Protein AF-A0A377YXP2-F1 (afdb_monomer_lite)

Foldseek 3Di:
DVLVVVLVCCVPDQAAEEEDAAVVVVVVNQVVCVVSVQHPPPRYAYEYADDWDDDPPDPIHHYDDDPPVVVVVVVVVVVVVVVPPPPDPDPDDPDPDDDD

pLDDT: mean 72.88, std 13.33, range [48.22, 90.31]

Structure (mmCIF, N/CA/C/O backbone):
data_AF-A0A377YXP2-F1
#
_entry.id   AF-A0A377YXP2-F1
#
loop_
_atom_site.group_PDB
_atom_site.id
_atom_site.type_symbol
_atom_site.label_atom_id
_atom_site.label_alt_id
_atom_site.label_comp_id
_atom_site.label_asym_id
_atom_site.label_entity_id
_atom_site.label_seq_id
_atom_site.pdbx_PDB_ins_code
_atom_site.Cartn_x
_atom_site.Cartn_y
_atom_site.Cartn_z
_atom_site.occupancy
_atom_site.B_iso_or_equiv
_atom_site.auth_seq_id
_atom_site.auth_comp_id
_atom_site.auth_asym_id
_atom_site.auth_atom_id
_atom_site.pdbx_PDB_model_num
ATOM 1 N N . MET A 1 1 ? 7.411 10.191 9.478 1.00 48.78 1 MET A N 1
ATOM 2 C CA . MET A 1 1 ? 6.756 11.228 10.307 1.00 48.78 1 MET A CA 1
ATOM 3 C C . MET A 1 1 ? 5.385 11.657 9.765 1.00 48.78 1 MET A C 1
ATOM 5 O O . MET A 1 1 ? 4.557 12.036 10.572 1.00 48.78 1 MET A O 1
ATOM 9 N N . ALA A 1 2 ? 5.075 11.478 8.471 1.00 56.59 2 ALA A N 1
ATOM 10 C CA . ALA A 1 2 ? 3.773 11.857 7.891 1.00 56.59 2 ALA A CA 1
ATOM 11 C C . ALA A 1 2 ? 2.541 11.096 8.437 1.00 56.59 2 ALA A C 1
ATOM 13 O O . ALA A 1 2 ? 1.468 11.671 8.572 1.00 56.59 2 ALA A O 1
ATOM 14 N N . VAL A 1 3 ? 2.677 9.810 8.785 1.00 53.62 3 VAL A N 1
ATOM 15 C CA . VAL A 1 3 ? 1.537 9.016 9.287 1.00 53.62 3 VAL A CA 1
ATOM 16 C C . VAL A 1 3 ? 1.081 9.494 10.669 1.00 53.62 3 VAL A C 1
ATOM 18 O O . VAL A 1 3 ? -0.115 9.579 10.927 1.00 53.62 3 VAL A O 1
ATOM 21 N N . GLN A 1 4 ? 2.022 9.859 11.545 1.00 53.16 4 GLN A N 1
ATOM 22 C CA . GLN A 1 4 ? 1.709 10.318 12.900 1.00 53.16 4 GLN A CA 1
ATOM 23 C C . GLN A 1 4 ? 0.891 11.620 12.874 1.00 53.16 4 GLN A C 1
ATOM 25 O O . GLN A 1 4 ? -0.043 11.772 13.653 1.00 53.16 4 GLN A O 1
ATOM 30 N N . GLU A 1 5 ? 1.203 12.536 11.952 1.00 59.03 5 GLU A N 1
ATOM 31 C CA . GLU A 1 5 ? 0.460 13.789 11.760 1.00 59.03 5 GLU A CA 1
ATOM 32 C C . GLU A 1 5 ? -0.959 13.548 11.230 1.00 59.03 5 GLU A C 1
ATOM 34 O O . GLU A 1 5 ? -1.906 14.178 11.696 1.00 59.03 5 GLU A O 1
ATOM 39 N N . LEU A 1 6 ? -1.124 12.598 10.305 1.00 56.38 6 LEU A N 1
ATOM 40 C CA . LEU A 1 6 ? -2.428 12.196 9.763 1.00 56.38 6 LEU A CA 1
ATOM 41 C C . LEU A 1 6 ? -3.336 11.590 10.837 1.00 56.38 6 LEU A C 1
ATOM 43 O O . LEU A 1 6 ? -4.530 11.877 10.891 1.00 56.38 6 LEU A O 1
ATOM 47 N N . VAL A 1 7 ? -2.756 10.774 11.713 1.00 56.44 7 VAL A N 1
ATOM 48 C CA . VAL A 1 7 ? -3.481 10.111 12.796 1.00 56.44 7 VAL A CA 1
ATOM 49 C C . VAL A 1 7 ? -3.786 11.083 13.945 1.00 56.44 7 VAL A C 1
ATOM 51 O O . VAL A 1 7 ? -4.888 11.056 14.488 1.00 56.44 7 VAL A O 1
ATOM 54 N N . ASN A 1 8 ? -2.877 12.012 14.255 1.00 53.84 8 ASN A N 1
ATOM 55 C CA . ASN A 1 8 ? -3.122 13.073 15.239 1.00 53.84 8 ASN A CA 1
ATOM 56 C C . ASN A 1 8 ? -4.167 14.102 14.761 1.00 53.84 8 ASN A C 1
ATOM 58 O O . ASN A 1 8 ? -4.865 14.681 15.588 1.00 53.84 8 ASN A O 1
ATOM 62 N N . ASN A 1 9 ? -4.326 14.286 13.445 1.00 52.47 9 ASN A N 1
ATOM 63 C CA . ASN A 1 9 ? -5.387 15.100 12.839 1.00 52.47 9 ASN A CA 1
ATOM 64 C C . ASN A 1 9 ? -6.667 14.303 12.519 1.00 52.47 9 ASN A C 1
ATOM 66 O O . ASN A 1 9 ? -7.556 14.810 11.839 1.00 52.47 9 ASN A O 1
ATOM 70 N N . ALA A 1 10 ? -6.820 13.062 12.994 1.00 50.59 10 ALA A N 1
ATOM 71 C CA . ALA A 1 10 ? -8.002 12.247 12.689 1.00 50.59 10 ALA A CA 1
ATOM 72 C C . ALA A 1 10 ? -9.318 12.781 13.302 1.00 50.59 10 ALA A C 1
ATOM 74 O O . ALA A 1 10 ? -10.392 12.280 12.960 1.00 50.59 10 ALA A O 1
ATOM 75 N N . THR A 1 11 ? -9.259 13.792 14.178 1.00 50.47 11 THR A N 1
ATOM 76 C CA . THR A 1 11 ? -10.418 14.585 14.629 1.00 50.47 11 THR A CA 1
ATOM 77 C C . THR A 1 11 ? -10.864 15.639 13.607 1.00 50.47 11 THR A C 1
ATOM 79 O O . THR A 1 11 ? -11.997 16.105 13.693 1.00 50.47 11 THR A O 1
ATOM 82 N N . THR A 1 12 ? -10.031 15.989 12.620 1.00 48.91 12 THR A N 1
ATOM 83 C CA . THR A 1 12 ? -10.319 16.985 11.566 1.00 48.91 12 THR A CA 1
ATOM 84 C C . THR A 1 12 ? -10.300 16.418 10.142 1.00 48.91 12 THR A C 1
ATOM 86 O O . THR A 1 12 ? -10.973 16.966 9.272 1.00 48.91 12 THR A O 1
ATOM 89 N N . LEU A 1 13 ? -9.606 15.304 9.883 1.00 56.12 13 LEU A N 1
ATOM 90 C CA . LEU A 1 13 ? -9.548 14.637 8.576 1.00 56.12 13 LEU A CA 1
ATOM 91 C C . LEU A 1 13 ? -10.098 13.209 8.683 1.00 56.12 13 LEU A C 1
ATOM 93 O O . LEU A 1 13 ? -9.431 12.292 9.158 1.00 56.12 13 LEU A O 1
ATOM 97 N N . ASN A 1 14 ? -11.341 13.020 8.237 1.00 67.62 14 ASN A N 1
ATOM 98 C CA . ASN A 1 14 ? -11.972 11.706 8.155 1.00 67.62 14 ASN A CA 1
ATOM 99 C C . ASN A 1 14 ? -11.598 11.068 6.808 1.00 67.62 14 ASN A C 1
ATOM 101 O O . ASN A 1 14 ? -12.086 11.497 5.765 1.00 67.62 14 ASN A O 1
ATOM 105 N N . PHE A 1 15 ? -10.701 10.084 6.819 1.00 75.75 15 PHE A N 1
ATOM 106 C CA . PHE A 1 15 ? -10.279 9.355 5.622 1.00 75.75 15 PHE A CA 1
ATOM 107 C C . PHE A 1 15 ? -10.720 7.893 5.697 1.00 75.75 15 PHE A C 1
ATOM 109 O O . PHE A 1 15 ? -10.723 7.288 6.768 1.00 75.75 15 PHE A O 1
ATOM 116 N N . ASN A 1 16 ? -11.061 7.330 4.537 1.00 82.12 16 ASN A N 1
ATOM 117 C CA . ASN A 1 16 ? -11.574 5.960 4.415 1.00 82.12 16 ASN A CA 1
ATOM 118 C C . ASN A 1 16 ? -10.518 5.000 3.848 1.00 82.12 16 ASN A C 1
ATOM 120 O O . ASN A 1 16 ? -10.693 3.784 3.883 1.00 82.12 16 ASN A O 1
ATOM 124 N N . ALA A 1 17 ? -9.419 5.539 3.316 1.00 84.69 17 ALA A N 1
ATOM 125 C CA . ALA A 1 17 ? -8.313 4.764 2.786 1.00 84.69 17 ALA A CA 1
ATOM 126 C C . ALA A 1 17 ? -6.974 5.473 3.015 1.00 84.69 17 ALA A C 1
ATOM 128 O O . ALA A 1 17 ? -6.910 6.703 3.024 1.00 84.69 17 ALA A O 1
ATOM 129 N N . LEU A 1 18 ? -5.913 4.686 3.177 1.00 85.88 18 LEU A N 1
ATOM 130 C CA . LEU A 1 18 ? -4.536 5.137 3.320 1.00 85.88 18 LEU A CA 1
ATOM 131 C C . LEU A 1 18 ? -3.645 4.408 2.310 1.00 85.88 18 LEU A C 1
ATOM 133 O O . LEU A 1 18 ? -3.605 3.179 2.282 1.00 85.88 18 LEU A O 1
ATOM 137 N N . LEU A 1 19 ? -2.902 5.178 1.518 1.00 85.56 19 LEU A N 1
ATOM 138 C CA . LEU A 1 19 ? -1.850 4.669 0.639 1.00 85.56 19 LEU A CA 1
ATOM 139 C C . LEU A 1 19 ? -0.503 4.784 1.354 1.00 85.56 19 LEU A C 1
ATOM 141 O O . LEU A 1 19 ? -0.128 5.870 1.798 1.00 85.56 19 LEU A O 1
ATOM 145 N N . VAL A 1 20 ? 0.221 3.672 1.454 1.00 85.69 20 VAL A N 1
ATOM 146 C CA . VAL A 1 20 ? 1.568 3.614 2.028 1.00 85.69 20 VAL A CA 1
ATOM 147 C C . VAL A 1 20 ? 2.593 3.219 0.971 1.00 85.69 20 VAL A C 1
ATOM 149 O O . VAL A 1 20 ? 2.279 2.554 -0.015 1.00 85.69 20 VAL A O 1
ATOM 152 N N . SER A 1 21 ? 3.840 3.636 1.184 1.00 82.38 21 SER A N 1
ATOM 153 C CA . SER A 1 21 ? 4.939 3.385 0.247 1.00 82.38 21 SER A CA 1
ATOM 154 C C . SER A 1 21 ? 5.221 1.897 0.046 1.00 82.38 21 SER A C 1
ATOM 156 O O . SER A 1 21 ? 5.497 1.477 -1.071 1.00 82.38 21 SER A O 1
ATOM 158 N N . ASP A 1 22 ? 5.134 1.108 1.114 1.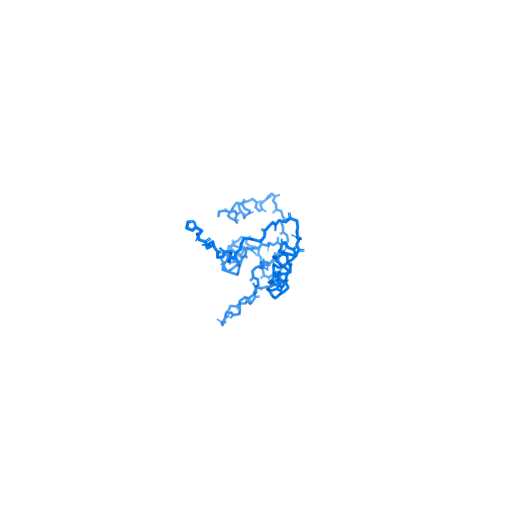00 80.25 22 ASP A N 1
ATOM 159 C CA . ASP A 1 22 ? 5.501 -0.303 1.130 1.00 80.25 22 ASP A CA 1
ATOM 160 C C . ASP A 1 22 ? 4.773 -1.048 2.258 1.00 80.25 22 ASP A C 1
ATOM 162 O O . ASP A 1 22 ? 4.155 -0.447 3.147 1.00 80.25 22 ASP A O 1
ATOM 166 N N . GLU A 1 23 ? 4.860 -2.377 2.239 1.00 79.94 23 GLU A N 1
ATOM 167 C CA . GLU A 1 23 ? 4.202 -3.204 3.245 1.00 79.94 23 GLU A CA 1
ATOM 168 C C . GLU A 1 23 ? 4.796 -3.038 4.653 1.00 79.94 23 GLU A C 1
ATOM 170 O O . GLU A 1 23 ? 4.061 -3.123 5.639 1.00 79.94 23 GLU A O 1
ATOM 175 N N . GLN A 1 24 ? 6.092 -2.738 4.793 1.00 82.25 24 GLN A N 1
ATOM 176 C CA . GLN A 1 24 ? 6.680 -2.532 6.121 1.00 82.25 24 GLN A CA 1
ATOM 177 C C . GLN A 1 24 ? 6.073 -1.309 6.807 1.00 82.25 24 GLN A C 1
ATOM 179 O O . GLN A 1 24 ? 5.843 -1.323 8.019 1.00 82.25 24 GLN A O 1
ATOM 184 N N . GLN A 1 25 ? 5.781 -0.254 6.044 1.00 84.12 25 GLN A N 1
ATOM 185 C CA . GLN A 1 25 ? 4.978 0.849 6.541 1.00 84.12 25 GLN A CA 1
ATOM 186 C C . GLN A 1 25 ? 3.571 0.384 6.901 1.00 84.12 25 GLN A C 1
ATOM 188 O O . GLN A 1 25 ? 3.149 0.660 8.021 1.00 84.12 25 GLN A O 1
ATOM 193 N N . ALA A 1 26 ? 2.869 -0.347 6.027 1.00 84.38 26 ALA A N 1
ATOM 194 C CA . ALA A 1 26 ? 1.517 -0.837 6.326 1.00 84.38 26 ALA A CA 1
ATOM 195 C C . ALA A 1 26 ? 1.464 -1.573 7.676 1.00 84.38 26 ALA A C 1
ATOM 197 O O . ALA A 1 26 ? 0.621 -1.265 8.518 1.00 84.38 26 ALA A O 1
ATOM 198 N N . GLN A 1 27 ? 2.427 -2.461 7.930 1.00 82.88 27 GLN A N 1
ATOM 199 C CA . GLN A 1 27 ? 2.535 -3.220 9.178 1.00 82.88 27 GLN A CA 1
ATOM 200 C C . GLN A 1 27 ? 2.773 -2.342 10.415 1.00 82.88 27 GLN A C 1
ATOM 202 O O . GLN A 1 27 ? 2.366 -2.714 11.512 1.00 82.88 27 GLN A O 1
ATOM 207 N N . ARG A 1 28 ? 3.396 -1.166 10.268 1.00 84.88 28 ARG A N 1
ATOM 208 C CA . ARG A 1 28 ? 3.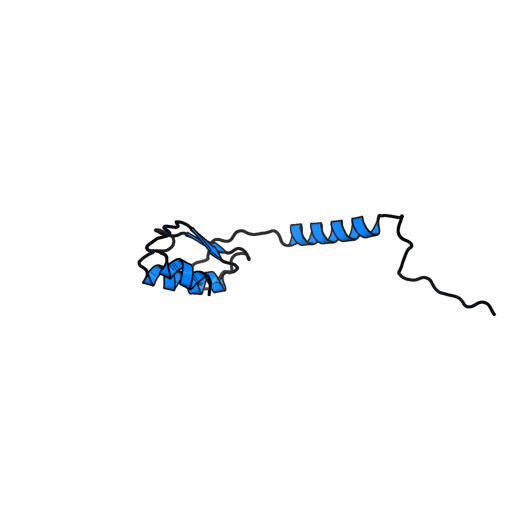559 -0.193 11.365 1.00 84.88 28 ARG A CA 1
ATOM 209 C C . ARG A 1 28 ? 2.314 0.664 11.566 1.00 84.88 28 ARG A C 1
ATOM 211 O O . ARG A 1 28 ? 2.006 1.018 12.701 1.00 84.88 28 ARG A O 1
ATOM 218 N N . VAL A 1 29 ? 1.608 1.002 10.488 1.00 83.88 29 VAL A N 1
ATOM 219 C CA . VAL A 1 29 ? 0.439 1.889 10.550 1.00 83.88 29 VAL A CA 1
ATOM 220 C C . VAL A 1 29 ? -0.824 1.156 10.999 1.00 83.88 29 VAL A C 1
ATOM 222 O O . VAL A 1 29 ? -1.627 1.734 11.724 1.00 83.88 29 VAL A O 1
ATOM 225 N N . VAL A 1 30 ? -1.007 -0.113 10.629 1.00 84.31 30 VAL A N 1
ATOM 226 C CA . VAL A 1 30 ? -2.206 -0.885 11.002 1.00 84.31 30 VAL A CA 1
ATOM 227 C C . VAL A 1 30 ? -2.410 -0.952 12.528 1.00 84.31 30 VAL A C 1
ATOM 229 O O . VAL A 1 30 ? -3.502 -0.596 12.975 1.00 84.31 30 VAL A O 1
ATOM 232 N N . PRO A 1 31 ? -1.400 -1.296 13.357 1.00 84.19 31 PRO A N 1
ATOM 233 C CA . PRO A 1 31 ? -1.542 -1.269 14.814 1.00 84.19 31 PRO A CA 1
ATOM 234 C C . PRO A 1 31 ? -1.820 0.133 15.362 1.00 84.19 31 PRO A C 1
ATOM 236 O O . PRO A 1 31 ? -2.558 0.282 16.333 1.00 84.19 31 PRO A O 1
ATOM 239 N N . GLN A 1 32 ? -1.260 1.172 14.729 1.00 82.50 32 GLN A N 1
ATOM 240 C CA . GLN A 1 32 ? -1.549 2.555 15.101 1.00 82.50 32 GLN A CA 1
ATOM 241 C C . GLN A 1 32 ? -3.024 2.865 14.841 1.00 82.50 32 GLN A C 1
ATOM 243 O O . GLN A 1 32 ? -3.723 3.242 15.768 1.00 82.50 32 GLN A O 1
ATOM 248 N N . LEU A 1 33 ? -3.545 2.617 13.637 1.00 83.44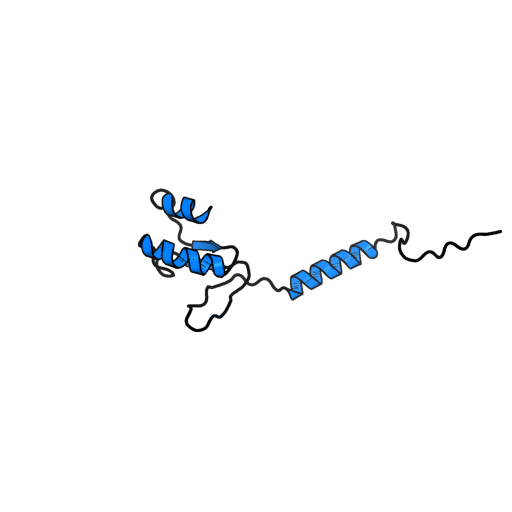 33 LEU A N 1
ATOM 249 C CA . LEU A 1 33 ? -4.961 2.834 13.315 1.00 83.44 33 LEU A CA 1
ATOM 250 C C . LEU A 1 33 ? -5.898 2.081 14.273 1.00 83.44 33 LEU A C 1
ATOM 252 O O . LEU A 1 33 ? -6.869 2.663 14.760 1.00 83.44 33 LEU A O 1
ATOM 256 N N . GLN A 1 34 ? -5.562 0.836 14.620 1.00 81.38 34 GLN A N 1
ATOM 257 C CA . GLN A 1 34 ? -6.301 0.058 15.618 1.00 81.38 34 GLN A CA 1
ATOM 258 C C . GLN A 1 34 ? -6.289 0.727 17.002 1.00 81.38 34 GLN A C 1
ATOM 260 O O . GLN A 1 34 ? -7.341 0.821 17.633 1.00 81.38 34 GLN A O 1
ATOM 265 N N . ALA A 1 35 ? -5.146 1.265 17.444 1.00 81.38 35 ALA A N 1
ATOM 266 C CA . ALA A 1 35 ? -5.042 2.019 18.696 1.00 81.38 35 ALA A CA 1
ATOM 267 C C . ALA A 1 35 ? -5.885 3.313 18.701 1.00 81.38 35 ALA A C 1
ATOM 269 O O . ALA A 1 35 ? -6.282 3.780 19.766 1.00 81.38 35 ALA A O 1
ATOM 270 N N . PHE A 1 36 ? -6.217 3.862 17.527 1.00 79.56 36 PHE A N 1
ATOM 271 C CA . PHE A 1 36 ? -7.114 5.015 17.358 1.00 79.56 36 PHE A CA 1
ATOM 272 C C . PHE A 1 36 ? -8.570 4.617 17.034 1.00 79.56 36 PHE A C 1
ATOM 274 O O . PHE A 1 36 ? -9.316 5.415 16.465 1.00 79.56 36 PHE A O 1
ATOM 281 N N . ASN A 1 37 ? -8.998 3.394 17.381 1.00 81.50 37 ASN A N 1
ATOM 282 C CA . ASN A 1 37 ? -10.342 2.852 17.105 1.00 81.50 37 ASN A CA 1
ATOM 283 C C . ASN A 1 37 ? -10.737 2.862 15.614 1.00 81.50 37 ASN A C 1
ATOM 285 O O . ASN A 1 37 ? -11.919 2.847 15.253 1.00 81.50 37 ASN A O 1
ATOM 289 N N . ARG A 1 38 ? -9.751 2.863 14.713 1.00 81.12 38 ARG A N 1
ATOM 290 C CA . ARG A 1 38 ? -9.960 2.755 13.269 1.00 81.12 38 ARG A CA 1
ATOM 291 C C . ARG A 1 38 ? -9.613 1.340 12.827 1.00 81.12 38 ARG A C 1
ATOM 293 O O . ARG A 1 38 ? -8.468 1.028 12.513 1.00 81.12 38 ARG A O 1
ATOM 300 N N . ALA A 1 39 ? -10.622 0.472 12.829 1.00 82.69 39 ALA A N 1
ATOM 301 C CA . ALA A 1 39 ? -10.471 -0.908 12.390 1.00 82.69 39 ALA A CA 1
ATOM 302 C C . ALA A 1 39 ? -10.063 -0.981 10.909 1.00 82.69 39 ALA A C 1
ATOM 304 O O . ALA A 1 39 ? -10.666 -0.334 10.055 1.00 82.69 39 ALA A O 1
ATOM 305 N N . VAL A 1 40 ? -9.070 -1.810 10.602 1.00 82.69 40 VAL A N 1
ATOM 306 C CA . VAL A 1 40 ? -8.664 -2.148 9.232 1.00 82.69 40 VAL A CA 1
ATOM 307 C C . VAL A 1 40 ? -9.115 -3.587 8.963 1.00 82.69 40 VAL A C 1
ATOM 309 O O . VAL A 1 40 ? -8.828 -4.448 9.795 1.00 82.69 40 VAL A O 1
ATOM 312 N N . PRO A 1 41 ? -9.818 -3.888 7.854 1.00 83.19 41 PRO A N 1
ATOM 313 C CA . PRO A 1 41 ? -10.198 -2.991 6.754 1.00 83.19 41 PRO A CA 1
ATOM 314 C C . PRO A 1 41 ? -11.560 -2.283 6.927 1.00 83.19 41 PRO A C 1
ATOM 316 O O . PRO A 1 41 ? -11.993 -1.582 6.021 1.00 83.19 41 PRO A O 1
ATOM 319 N N . GLN A 1 42 ? -12.263 -2.489 8.045 1.00 83.38 42 GLN A N 1
ATOM 320 C CA . GLN A 1 42 ? -13.680 -2.115 8.201 1.00 83.38 42 GLN A CA 1
ATOM 321 C C . GLN A 1 42 ? -13.944 -0.599 8.171 1.00 83.38 42 GLN A C 1
ATOM 323 O O . GLN A 1 42 ? -14.886 -0.155 7.522 1.00 83.38 42 GLN A O 1
ATOM 328 N N . ASN A 1 43 ? -13.118 0.190 8.864 1.00 83.69 43 ASN A N 1
ATOM 329 C CA . ASN A 1 43 ? -13.272 1.644 8.986 1.00 83.69 43 ASN A CA 1
ATOM 330 C C . ASN A 1 43 ? -12.295 2.396 8.075 1.00 83.69 43 ASN A C 1
ATOM 332 O O . ASN A 1 43 ? -12.604 3.488 7.605 1.00 83.69 43 ASN A O 1
ATOM 336 N N . VAL A 1 44 ? -11.101 1.836 7.867 1.00 85.50 44 VAL A N 1
ATOM 337 C CA . VAL A 1 44 ? -10.054 2.399 7.011 1.00 85.50 44 VAL A CA 1
ATOM 338 C C . VAL A 1 44 ? -9.398 1.267 6.233 1.00 85.50 44 VAL A C 1
ATOM 340 O O . VAL A 1 44 ? -8.958 0.281 6.824 1.00 85.50 44 VAL A O 1
ATOM 343 N N . MET A 1 45 ? -9.280 1.426 4.918 1.00 87.00 45 MET A N 1
ATOM 344 C CA . MET A 1 45 ? -8.563 0.482 4.061 1.00 87.00 45 MET A CA 1
ATOM 345 C C . MET A 1 45 ? -7.107 0.923 3.855 1.00 87.00 45 MET A C 1
ATOM 347 O O . MET A 1 45 ? -6.844 2.100 3.637 1.00 87.00 45 MET A O 1
ATOM 351 N N . VAL A 1 46 ? -6.145 0.000 3.926 1.00 87.12 46 VAL A N 1
ATOM 352 C CA . VAL A 1 46 ? -4.714 0.307 3.744 1.00 87.12 46 VAL A CA 1
ATOM 353 C C . VAL A 1 46 ? -4.207 -0.376 2.478 1.00 87.12 46 VAL A C 1
ATOM 355 O O . VAL A 1 46 ? -4.434 -1.571 2.304 1.00 87.12 46 VAL A O 1
ATOM 358 N N . PHE A 1 47 ? -3.521 0.380 1.619 1.00 86.38 47 PHE A N 1
ATOM 359 C CA . PHE A 1 47 ? -2.970 -0.090 0.348 1.00 86.38 47 PHE A CA 1
ATOM 360 C C . PHE A 1 47 ? -1.463 0.165 0.259 1.00 86.38 47 PHE A C 1
ATOM 362 O O . PHE A 1 47 ? -1.012 1.274 0.547 1.00 86.38 47 PHE A O 1
ATOM 369 N N . SER A 1 48 ? -0.696 -0.830 -0.190 1.00 84.56 48 SER A N 1
ATOM 370 C CA . SER A 1 48 ? 0.744 -0.706 -0.480 1.00 84.56 48 SER A CA 1
ATOM 371 C C . SER A 1 48 ? 0.997 -0.318 -1.943 1.00 84.56 48 SER A C 1
ATOM 373 O O . SER A 1 48 ? 0.326 -0.820 -2.845 1.00 84.56 48 SER A O 1
ATOM 375 N N . LEU A 1 49 ? 1.978 0.553 -2.197 1.00 81.56 49 LEU A N 1
ATOM 376 C CA . LEU A 1 49 ? 2.404 0.939 -3.551 1.00 81.56 49 LEU A CA 1
ATOM 377 C C . LEU A 1 49 ? 3.532 0.064 -4.123 1.00 81.56 49 LEU A C 1
ATOM 379 O O . LEU A 1 49 ? 3.696 0.011 -5.338 1.00 81.56 49 LEU A O 1
ATOM 383 N N . ALA A 1 50 ? 4.312 -0.609 -3.276 1.00 73.31 50 ALA A N 1
ATOM 384 C CA . ALA A 1 50 ? 5.485 -1.388 -3.695 1.00 73.31 50 ALA A CA 1
ATOM 385 C C . ALA A 1 50 ? 5.179 -2.871 -3.989 1.00 73.31 50 ALA A C 1
ATOM 387 O O . ALA A 1 50 ? 6.095 -3.687 -4.056 1.00 73.31 50 ALA A O 1
ATOM 388 N N . GLY A 1 51 ? 3.903 -3.232 -4.150 1.00 69.19 51 GLY A N 1
ATOM 389 C CA . GLY A 1 51 ? 3.469 -4.628 -4.202 1.00 69.19 51 GLY A CA 1
ATOM 390 C C . GLY A 1 51 ? 3.159 -5.203 -2.816 1.00 69.19 51 GLY A C 1
ATOM 391 O O . GLY A 1 51 ? 3.257 -4.511 -1.793 1.00 69.19 51 GLY A O 1
ATOM 392 N N . SER A 1 52 ? 2.694 -6.452 -2.812 1.00 70.56 52 SER A N 1
ATOM 393 C CA . SER A 1 52 ? 2.280 -7.178 -1.612 1.00 70.56 52 SER A CA 1
ATOM 394 C C . SER A 1 52 ? 3.327 -8.229 -1.246 1.00 70.56 52 SER A C 1
ATOM 396 O O . SER A 1 52 ? 3.808 -8.965 -2.108 1.00 70.56 52 SER A O 1
ATOM 398 N N . LEU A 1 53 ? 3.692 -8.298 0.027 1.00 71.62 53 LEU A N 1
ATOM 399 C CA . LEU A 1 53 ? 4.615 -9.265 0.594 1.00 71.62 53 LEU A CA 1
ATOM 400 C C . LEU A 1 53 ? 3.814 -10.287 1.408 1.00 71.62 53 LEU A C 1
ATOM 402 O O . LEU A 1 53 ? 3.150 -9.989 2.392 1.00 71.62 53 LEU A O 1
ATOM 406 N N . GLN A 1 54 ? 3.873 -11.551 1.007 1.00 73.44 54 GLN A N 1
ATOM 407 C CA . GLN A 1 54 ? 3.217 -12.611 1.770 1.00 73.44 54 GLN A CA 1
ATOM 408 C C . GLN A 1 54 ? 4.150 -13.079 2.888 1.00 73.44 54 GLN A C 1
ATOM 410 O O . GLN A 1 54 ? 5.118 -13.799 2.649 1.00 73.44 54 GLN A O 1
ATOM 415 N N . LEU A 1 55 ? 3.859 -12.660 4.119 1.00 71.25 55 LEU A N 1
ATOM 416 C CA . LEU A 1 55 ? 4.560 -13.106 5.323 1.00 71.25 55 LEU A CA 1
ATOM 417 C C . LEU A 1 55 ? 3.708 -14.136 6.086 1.00 71.25 55 LEU A C 1
ATOM 419 O O . LEU A 1 55 ? 2.546 -13.857 6.388 1.00 71.25 55 LEU A O 1
ATOM 423 N N . PRO A 1 56 ? 4.253 -15.320 6.436 1.00 76.31 56 PRO A N 1
ATOM 424 C CA . PRO A 1 56 ? 3.523 -16.318 7.212 1.00 76.31 56 PRO A CA 1
ATOM 425 C C . PRO A 1 56 ? 2.982 -15.739 8.525 1.00 76.31 56 PRO A C 1
ATOM 427 O O . PRO A 1 56 ? 3.735 -15.208 9.337 1.00 76.31 56 PRO A O 1
ATOM 430 N N . GLY A 1 57 ? 1.669 -15.852 8.735 1.00 74.19 57 GLY A N 1
ATOM 431 C CA . GLY A 1 57 ? 1.000 -15.368 9.947 1.00 74.19 57 GLY A CA 1
ATOM 432 C C . GLY A 1 57 ? 0.656 -13.873 9.966 1.00 74.19 57 GLY A C 1
ATOM 433 O O . GLY A 1 57 ? 0.052 -13.428 10.940 1.00 74.19 57 GLY A O 1
ATOM 434 N N . ILE A 1 58 ? 0.977 -13.106 8.917 1.00 71.62 58 ILE A N 1
ATOM 435 C CA . ILE A 1 58 ? 0.594 -11.691 8.788 1.00 71.62 58 ILE A CA 1
ATOM 436 C C . ILE A 1 58 ? -0.474 -11.557 7.693 1.00 71.62 58 ILE A C 1
ATOM 438 O O . ILE A 1 58 ? -0.281 -12.074 6.591 1.00 71.62 58 ILE A O 1
ATOM 442 N N . PRO A 1 59 ? -1.604 -10.871 7.956 1.00 71.81 59 PRO A N 1
ATOM 443 C CA . PRO A 1 59 ? -2.590 -10.578 6.925 1.00 71.81 59 PRO A CA 1
ATOM 444 C C . PRO A 1 59 ? -1.961 -9.796 5.771 1.00 71.81 59 PRO A C 1
ATOM 446 O O . PRO A 1 59 ? -1.396 -8.722 5.970 1.00 71.81 59 PRO A O 1
ATOM 449 N N . THR A 1 60 ? -2.081 -10.344 4.565 1.00 79.31 60 THR A N 1
ATOM 450 C CA . THR A 1 60 ? -1.569 -9.739 3.336 1.00 79.31 60 THR A CA 1
ATOM 451 C C . THR A 1 60 ? -2.233 -8.389 3.082 1.00 79.31 60 THR A C 1
ATOM 453 O O . THR A 1 60 ? -3.462 -8.283 3.062 1.00 79.31 60 THR A O 1
ATOM 456 N N . ILE A 1 61 ? -1.420 -7.352 2.875 1.00 84.31 61 ILE A N 1
ATOM 457 C CA . ILE A 1 61 ? -1.914 -6.006 2.586 1.00 84.31 61 ILE A CA 1
ATOM 458 C C . ILE A 1 61 ? -2.207 -5.899 1.086 1.00 84.31 61 ILE A C 1
ATOM 460 O O . ILE A 1 61 ? -1.325 -6.212 0.278 1.00 84.31 61 ILE A O 1
ATOM 464 N N . PRO A 1 62 ? -3.411 -5.446 0.685 1.00 80.19 62 PRO A N 1
ATOM 465 C CA . PRO A 1 62 ? -3.713 -5.187 -0.716 1.00 80.19 62 PRO A CA 1
ATOM 466 C C . PRO A 1 62 ? -2.705 -4.197 -1.300 1.00 80.19 62 PRO A C 1
ATOM 468 O O . PRO A 1 62 ? -2.446 -3.146 -0.710 1.00 80.19 62 PRO A O 1
ATOM 471 N N . ALA A 1 63 ? -2.138 -4.511 -2.459 1.00 82.50 63 ALA A N 1
ATOM 472 C CA . ALA A 1 63 ? -1.170 -3.645 -3.110 1.00 82.50 63 ALA A CA 1
ATOM 473 C C . ALA A 1 63 ? -1.612 -3.260 -4.515 1.00 82.50 63 ALA A C 1
ATOM 475 O O . ALA A 1 63 ? -2.273 -4.028 -5.213 1.00 82.50 63 ALA A O 1
ATOM 476 N N . ILE A 1 64 ? -1.218 -2.061 -4.928 1.00 77.44 64 ILE A N 1
ATOM 477 C CA . ILE A 1 64 ? -1.301 -1.640 -6.320 1.00 77.44 64 ILE A CA 1
ATOM 478 C C . ILE A 1 64 ? -0.031 -2.154 -6.989 1.00 77.44 64 ILE A C 1
ATOM 480 O O . ILE A 1 64 ? 1.047 -1.590 -6.814 1.00 77.44 64 ILE A O 1
ATOM 484 N N . GLU A 1 65 ? -0.152 -3.270 -7.702 1.00 69.69 65 GLU A N 1
ATOM 485 C CA . GLU A 1 65 ? 0.974 -3.868 -8.407 1.00 69.69 65 GLU A CA 1
ATOM 486 C C . GLU A 1 65 ? 1.278 -3.101 -9.691 1.00 69.69 65 GLU A C 1
ATOM 488 O O . GLU A 1 65 ? 0.442 -2.964 -10.586 1.00 69.69 65 GLU A O 1
ATOM 493 N N . TYR A 1 66 ? 2.519 -2.640 -9.798 1.00 70.50 66 TYR A N 1
ATOM 494 C CA . TYR A 1 66 ? 3.074 -2.154 -11.049 1.00 70.50 66 TYR A CA 1
ATOM 495 C C . TYR A 1 66 ? 3.915 -3.268 -11.659 1.00 70.50 66 TYR A C 1
ATOM 497 O O . TYR A 1 66 ? 4.833 -3.780 -11.018 1.00 70.50 66 TYR A O 1
ATOM 505 N N . SER A 1 67 ? 3.619 -3.638 -12.906 1.00 78.12 67 SER A N 1
ATOM 506 C CA . SER A 1 67 ? 4.419 -4.632 -13.623 1.00 78.12 67 SER A CA 1
ATOM 507 C C . SER A 1 67 ? 5.850 -4.114 -13.775 1.00 78.12 67 SER A C 1
ATOM 509 O O . SER A 1 67 ? 6.111 -3.174 -14.532 1.00 78.12 67 SER A O 1
ATOM 511 N N . MET A 1 68 ? 6.779 -4.730 -13.039 1.00 81.06 68 MET A N 1
ATOM 512 C CA . MET A 1 68 ? 8.206 -4.434 -13.164 1.00 81.06 68 MET A CA 1
ATOM 513 C C . MET A 1 68 ? 8.690 -4.683 -14.589 1.00 81.06 68 MET A C 1
ATOM 515 O O . MET A 1 68 ? 9.455 -3.877 -15.106 1.00 81.06 68 MET A O 1
ATOM 519 N N . ASP A 1 69 ? 8.170 -5.716 -15.254 1.00 83.81 69 ASP A N 1
ATOM 520 C CA . ASP A 1 69 ? 8.479 -6.016 -16.652 1.00 83.81 69 ASP A CA 1
ATOM 521 C C . ASP A 1 69 ? 8.022 -4.898 -17.593 1.00 83.81 69 ASP A C 1
ATOM 523 O O . ASP A 1 69 ? 8.780 -4.476 -18.466 1.00 83.81 69 ASP A O 1
ATOM 527 N N . ALA A 1 70 ? 6.817 -4.350 -17.393 1.00 84.69 70 ALA A N 1
ATOM 528 C CA . ALA A 1 70 ? 6.330 -3.223 -18.188 1.00 84.69 70 ALA A CA 1
ATOM 529 C C . ALA A 1 70 ? 7.179 -1.961 -17.966 1.00 84.69 70 ALA A C 1
ATOM 531 O O . ALA A 1 70 ? 7.481 -1.236 -18.917 1.00 84.69 70 ALA A O 1
ATOM 532 N N . MET A 1 71 ? 7.602 -1.705 -16.725 1.00 85.62 71 MET A N 1
ATOM 533 C CA . MET A 1 71 ? 8.499 -0.590 -16.410 1.00 85.62 71 MET A CA 1
ATOM 534 C C . MET A 1 71 ? 9.889 -0.792 -17.021 1.00 85.62 71 MET A C 1
ATOM 536 O O . MET A 1 71 ? 10.406 0.123 -17.661 1.00 85.62 71 MET A O 1
ATOM 540 N N . ALA A 1 72 ? 10.470 -1.98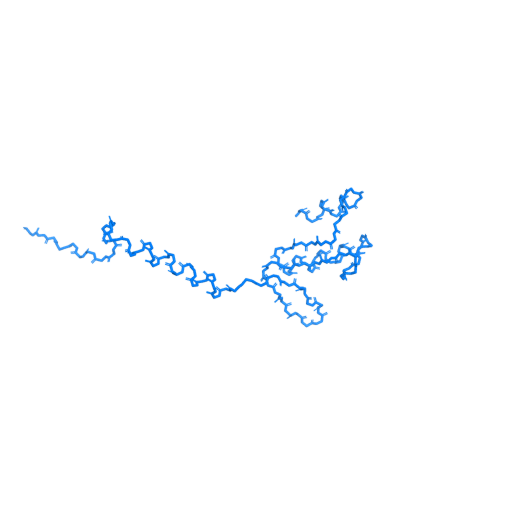4 -16.885 1.00 86.88 72 ALA A N 1
ATOM 541 C CA . ALA A 1 72 ? 11.762 -2.334 -17.462 1.00 86.88 72 ALA A CA 1
ATOM 542 C C . ALA A 1 72 ? 11.728 -2.229 -18.991 1.00 86.88 72 ALA A C 1
ATOM 544 O O . ALA A 1 72 ? 12.584 -1.568 -19.575 1.00 86.88 72 ALA A O 1
ATOM 545 N N . SER A 1 73 ? 10.699 -2.788 -19.633 1.00 88.12 73 SER A N 1
ATOM 546 C CA . SER A 1 73 ? 10.497 -2.692 -21.080 1.00 88.12 73 SER A CA 1
ATOM 547 C C . SER A 1 73 ? 10.380 -1.237 -21.534 1.00 88.12 73 SER A C 1
ATOM 549 O O . SER A 1 73 ? 11.042 -0.838 -22.488 1.00 88.12 73 SER A O 1
ATOM 551 N N . ARG A 1 74 ? 9.626 -0.399 -20.810 1.00 87.38 74 ARG A N 1
ATOM 552 C CA . ARG A 1 74 ? 9.517 1.034 -21.118 1.00 87.38 74 ARG A CA 1
ATOM 553 C C . ARG A 1 74 ? 10.856 1.764 -20.995 1.00 87.38 74 ARG A C 1
ATOM 555 O O . ARG A 1 74 ? 11.152 2.610 -21.833 1.00 87.38 74 ARG A O 1
ATOM 562 N N . ILE A 1 75 ? 11.653 1.453 -19.971 1.00 87.81 75 ILE A N 1
ATOM 563 C CA . ILE A 1 75 ? 12.985 2.047 -19.777 1.00 87.81 75 ILE A CA 1
ATOM 564 C C . ILE A 1 75 ? 13.928 1.622 -20.905 1.00 87.81 75 ILE A C 1
ATOM 566 O O . ILE A 1 75 ? 14.615 2.473 -21.465 1.00 87.81 75 ILE A O 1
ATOM 570 N N . VAL A 1 76 ? 13.937 0.334 -21.263 1.00 90.31 76 VAL A N 1
ATOM 571 C CA . VAL A 1 76 ? 14.753 -0.193 -22.365 1.00 90.31 76 VAL A CA 1
ATOM 572 C C . VAL A 1 76 ? 14.349 0.463 -23.681 1.00 90.31 76 VAL A C 1
ATOM 574 O O . VAL A 1 76 ? 15.208 1.037 -24.338 1.00 90.31 76 VAL A O 1
ATOM 577 N N . ASN A 1 77 ? 13.056 0.481 -24.011 1.00 87.88 77 ASN A N 1
ATOM 578 C CA . ASN A 1 77 ? 12.554 1.116 -25.232 1.00 87.88 77 ASN A CA 1
ATOM 579 C C . ASN A 1 77 ? 12.925 2.602 -25.294 1.00 87.88 77 ASN A C 1
ATOM 581 O O . ASN A 1 77 ? 13.365 3.074 -26.335 1.00 87.88 77 ASN A O 1
ATOM 585 N N . TRP A 1 78 ? 12.818 3.328 -24.176 1.00 88.75 78 TRP A N 1
ATOM 586 C CA . TRP A 1 78 ? 13.215 4.736 -24.113 1.00 88.75 78 TRP A CA 1
ATOM 587 C C . TRP A 1 78 ? 14.721 4.935 -24.320 1.00 88.75 78 TRP A C 1
ATOM 589 O O . TRP A 1 78 ? 15.130 5.862 -25.018 1.00 88.75 78 TRP A O 1
ATOM 599 N N . LEU A 1 79 ? 15.561 4.075 -23.732 1.00 88.44 79 LEU A N 1
ATOM 600 C CA . LEU A 1 79 ? 17.007 4.112 -23.963 1.00 88.44 79 LEU A CA 1
ATOM 601 C C . LEU A 1 79 ? 17.335 3.811 -25.429 1.00 88.44 79 LEU A C 1
ATOM 603 O O . LEU A 1 79 ? 18.156 4.521 -26.007 1.00 88.44 79 LEU A O 1
ATOM 607 N N . THR A 1 80 ? 16.665 2.822 -26.026 1.00 84.19 80 THR A N 1
ATOM 608 C CA . THR A 1 80 ? 16.835 2.439 -27.432 1.00 84.19 80 THR A CA 1
ATOM 609 C C . THR A 1 80 ? 16.398 3.553 -28.383 1.00 84.19 80 THR A C 1
ATOM 611 O O . THR A 1 80 ? 17.190 3.938 -29.237 1.00 84.19 80 THR A O 1
ATOM 614 N N . GLU A 1 81 ? 15.220 4.159 -28.198 1.00 77.88 81 GLU A N 1
ATOM 615 C CA . GLU A 1 81 ? 14.768 5.319 -28.993 1.00 77.88 81 GLU A CA 1
ATOM 616 C C . GLU A 1 81 ? 15.746 6.497 -28.899 1.00 77.88 81 GLU A C 1
ATOM 618 O O . GLU A 1 81 ? 16.008 7.187 -29.883 1.00 77.88 81 GLU A O 1
ATOM 623 N N . LYS A 1 82 ? 16.323 6.731 -27.716 1.00 61.72 82 LYS A N 1
ATOM 624 C CA . LYS A 1 82 ? 17.295 7.809 -27.509 1.00 61.72 82 LYS A CA 1
ATOM 625 C C . LYS A 1 82 ? 18.634 7.530 -28.196 1.00 61.72 82 LYS A C 1
ATOM 627 O O . LYS A 1 82 ? 19.328 8.480 -28.552 1.00 61.72 82 LYS A O 1
ATOM 632 N N . THR A 1 83 ? 18.987 6.259 -28.389 1.00 58.34 83 THR A N 1
ATOM 633 C CA . THR A 1 83 ? 20.151 5.842 -29.185 1.00 58.34 83 THR A CA 1
ATOM 634 C C . THR A 1 83 ? 19.873 5.764 -30.688 1.00 58.34 83 THR A C 1
ATOM 636 O O . THR A 1 83 ? 20.810 5.920 -31.461 1.00 58.34 83 THR A O 1
ATOM 639 N N . ASP A 1 84 ? 18.615 5.585 -31.102 1.00 52.66 84 ASP A N 1
ATOM 640 C CA . ASP A 1 84 ? 18.202 5.481 -32.513 1.00 52.66 84 ASP A CA 1
ATOM 641 C C . ASP A 1 84 ? 17.958 6.839 -33.191 1.00 52.66 84 ASP A C 1
ATOM 643 O O . ASP A 1 84 ? 17.561 6.894 -34.351 1.00 52.66 84 ASP A O 1
ATOM 647 N N . ASN A 1 85 ? 18.212 7.952 -32.495 1.00 49.78 85 ASN A N 1
ATOM 648 C CA . ASN A 1 85 ? 18.178 9.289 -33.075 1.00 49.78 85 ASN A CA 1
ATOM 649 C C . ASN A 1 85 ? 19.536 9.572 -33.768 1.00 49.78 85 ASN A C 1
ATOM 651 O O . ASN A 1 85 ? 20.495 9.940 -33.083 1.00 49.78 85 ASN A O 1
ATOM 655 N N . PRO A 1 86 ? 19.676 9.449 -35.106 1.00 48.22 86 PRO A N 1
ATOM 656 C CA . PRO A 1 86 ? 20.981 9.432 -35.785 1.00 48.22 86 PRO A CA 1
ATOM 657 C C . PRO A 1 86 ? 21.627 10.823 -35.921 1.00 48.22 86 PRO A C 1
ATOM 659 O O . PRO A 1 86 ? 22.614 10.988 -36.633 1.00 48.22 86 PRO A O 1
ATOM 662 N N . GLY A 1 87 ? 21.059 11.849 -35.277 1.00 51.22 87 GLY A N 1
ATOM 663 C CA . GLY A 1 87 ? 21.553 13.228 -35.314 1.00 51.22 87 GLY A CA 1
ATOM 664 C C . GLY A 1 87 ? 22.634 13.556 -34.278 1.00 51.22 87 GL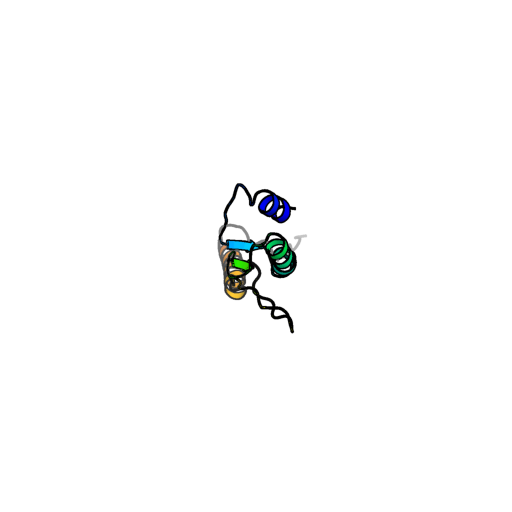Y A C 1
ATOM 665 O O . GLY A 1 87 ? 23.152 14.670 -34.283 1.00 51.22 87 GLY A O 1
ATOM 666 N N . GLY A 1 88 ? 22.972 12.628 -33.382 1.00 51.69 88 GLY A N 1
ATOM 667 C CA . GLY A 1 88 ? 24.076 12.774 -32.434 1.00 51.69 88 GLY A CA 1
ATOM 668 C C . GLY A 1 88 ? 25.174 11.773 -32.762 1.00 51.69 88 GLY A C 1
ATOM 669 O O . GLY A 1 88 ? 24.941 10.572 -32.671 1.00 51.69 88 GLY A O 1
ATOM 670 N N . SER A 1 89 ? 26.350 12.267 -33.155 1.00 54.38 89 SER A N 1
ATOM 671 C CA . SER A 1 89 ? 27.523 11.463 -33.512 1.00 54.38 89 SER A CA 1
ATOM 672 C C . SER A 1 89 ? 27.754 10.271 -32.567 1.00 54.38 89 SER A C 1
ATOM 674 O O . SER A 1 89 ? 27.660 10.436 -31.347 1.00 54.38 89 SER A O 1
ATOM 676 N N . PRO A 1 90 ? 28.107 9.085 -33.097 1.00 52.91 90 PRO A N 1
ATOM 677 C CA . PRO A 1 90 ? 28.331 7.894 -32.289 1.00 52.91 90 PRO A CA 1
ATOM 678 C C . PRO A 1 90 ? 29.489 8.122 -31.308 1.00 52.91 90 PRO A C 1
ATOM 680 O O . PRO A 1 90 ? 30.642 8.261 -31.702 1.00 52.91 90 PRO A O 1
ATOM 683 N N . LEU A 1 91 ? 29.191 8.130 -30.008 1.00 63.97 91 LEU A N 1
ATOM 684 C CA . LEU A 1 91 ? 30.194 8.091 -28.945 1.00 63.97 91 LEU A CA 1
ATOM 685 C C . LEU A 1 91 ? 30.136 6.743 -28.233 1.00 63.97 91 LEU A C 1
ATOM 687 O O . LEU A 1 91 ? 29.639 6.649 -27.114 1.00 63.97 91 LEU A O 1
ATOM 691 N N . ARG A 1 92 ? 30.680 5.705 -28.878 1.00 55.00 92 ARG A N 1
ATOM 692 C CA . ARG A 1 92 ? 31.400 4.615 -28.197 1.00 55.00 92 ARG A CA 1
ATOM 693 C C . ARG A 1 92 ? 32.154 3.764 -29.221 1.00 55.00 92 ARG A C 1
ATOM 695 O O . ARG A 1 92 ? 31.548 2.940 -29.893 1.00 55.00 92 ARG A O 1
ATOM 702 N N . GLY A 1 93 ? 33.477 3.929 -29.286 1.00 57.22 93 GLY A N 1
ATOM 703 C CA . GLY A 1 93 ? 34.361 2.994 -29.994 1.00 57.22 93 GLY A CA 1
ATOM 704 C C . GLY A 1 93 ? 35.123 3.527 -31.207 1.00 57.22 93 GLY A C 1
ATOM 705 O O . GLY A 1 93 ? 35.637 2.707 -31.959 1.00 57.22 93 GLY A O 1
ATOM 706 N N . ASP A 1 94 ? 35.249 4.844 -31.400 1.00 52.62 94 ASP A N 1
ATOM 707 C CA . ASP A 1 94 ? 36.150 5.355 -32.439 1.00 52.62 94 ASP A CA 1
ATOM 708 C C . ASP A 1 94 ? 37.611 5.105 -32.038 1.00 52.62 94 ASP A C 1
ATOM 710 O O . ASP A 1 94 ? 38.160 5.726 -31.123 1.00 52.62 94 ASP A O 1
ATOM 714 N N . LEU A 1 95 ? 38.238 4.143 -32.717 1.00 58.81 95 LEU A N 1
ATOM 715 C CA . LEU A 1 95 ? 39.67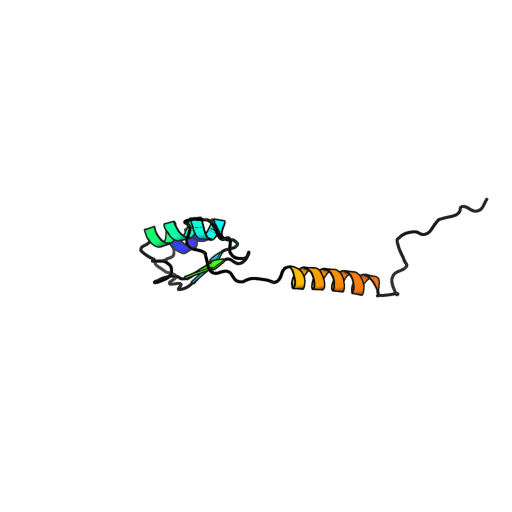2 3.910 -32.660 1.00 58.81 95 LEU A CA 1
ATOM 716 C C . LEU A 1 95 ? 40.368 5.109 -33.314 1.00 58.81 95 LEU A C 1
ATOM 718 O O . LEU A 1 95 ? 40.481 5.187 -34.536 1.00 58.81 95 LEU A O 1
ATOM 722 N N . ILE A 1 96 ? 40.853 6.044 -32.498 1.00 64.00 96 ILE A N 1
ATOM 723 C CA . ILE A 1 96 ? 41.731 7.111 -32.978 1.00 64.00 96 ILE A CA 1
ATOM 724 C C . ILE A 1 96 ? 43.082 6.479 -33.314 1.00 64.00 96 ILE A C 1
ATOM 726 O O . ILE A 1 96 ? 43.883 6.193 -32.427 1.00 64.00 96 ILE A O 1
ATOM 730 N N . ILE A 1 97 ? 43.324 6.244 -34.603 1.00 67.38 97 ILE A N 1
ATOM 731 C CA . ILE A 1 97 ? 44.638 5.856 -35.119 1.00 67.38 97 ILE A CA 1
ATOM 732 C C . ILE A 1 97 ? 45.446 7.148 -35.332 1.00 67.38 97 ILE A C 1
ATOM 734 O O . ILE A 1 97 ? 45.080 7.940 -36.207 1.00 67.38 97 ILE A O 1
ATOM 738 N N . PRO A 1 98 ? 46.529 7.400 -34.573 1.00 54.66 98 PRO A N 1
ATOM 739 C CA . PRO A 1 98 ? 47.378 8.561 -34.809 1.00 54.66 98 PRO A CA 1
ATOM 740 C C . PRO A 1 98 ? 48.102 8.393 -36.148 1.00 54.66 98 PRO A C 1
ATOM 742 O O . PRO A 1 98 ? 48.683 7.339 -36.413 1.00 54.66 98 PRO A O 1
ATOM 745 N N . LYS A 1 99 ? 48.076 9.426 -36.997 1.00 55.47 99 LYS A N 1
ATOM 746 C CA . LYS A 1 99 ? 48.934 9.485 -38.186 1.00 55.47 99 LYS A CA 1
ATOM 747 C C . LYS A 1 99 ? 50.280 10.103 -37.808 1.00 55.47 99 LYS A C 1
ATOM 749 O O . LYS A 1 99 ? 50.309 11.103 -37.095 1.00 55.47 99 LYS A O 1
ATOM 754 N N . HIS A 1 100 ? 51.338 9.436 -38.261 1.00 54.00 100 HIS A N 1
ATOM 755 C CA . HIS A 1 100 ? 52.746 9.780 -38.077 1.00 54.00 100 HIS A CA 1
ATOM 756 C C . HIS A 1 100 ? 53.143 11.068 -38.802 1.00 54.00 100 HIS A C 1
ATOM 758 O O . HIS A 1 100 ? 52.541 11.341 -39.867 1.00 54.00 100 HIS A O 1
#

Radius of gyration: 24.05 Å; chains: 1; bounding box: 66×33×57 Å

Organism: NCBI:txid72407

Secondary structure (DSSP, 8-state):
-HHHHHHHTTTT---SEEEESSHHHHHHHHHHHHHTT--TTTT-EEEESS-----TTSPPPPB----HHHHHHHHHHHHHHHHS-TTS---S--------

Sequence (100 aa):
MAVQELVNNATTLNFNALLVSDEQQAQRVVPQLQAFNRAVPQNVMVFSLAGSLQLPGIPTIPAIEYSMDAMASRIVNWLTEKTDNPGGSPLRGDLIIPKH